Protein AF-A0A067FC55-F1 (afdb_monomer)

Radius of gyration: 31.9 Å; Cα contacts (8 Å, |Δi|>4): 37; chains: 1; bounding box: 63×43×84 Å

Solvent-accessible surface area (backbone atoms only — not comparable to full-atom values): 10740 Å² total; per-residue (Å²): 109,72,72,59,52,54,53,52,52,57,50,50,31,67,73,67,74,48,53,70,70,58,52,56,50,50,55,61,52,58,73,65,65,85,76,76,90,84,81,86,80,90,81,80,90,82,86,84,78,86,82,85,83,84,69,84,82,66,55,59,62,54,52,53,49,48,51,52,43,42,53,74,74,60,51,77,82,50,96,66,79,53,67,68,60,52,50,51,49,53,54,45,48,55,52,55,52,66,77,45,81,86,59,94,47,63,69,59,46,43,57,48,48,47,52,54,55,53,57,62,68,66,55,60,78,60,56,61,54,53,53,52,50,53,54,51,59,65,44,50,63,56,54,52,55,50,51,53,54,49,50,56,51,48,53,56,47,52,52,53,51,51,50,49,53,51,51,54,52,52,61,62,71,74,111

Structure (mmCIF, N/CA/C/O backbone):
data_AF-A0A067FC55-F1
#
_entry.id   AF-A0A067FC55-F1
#
loop_
_atom_site.group_PDB
_atom_site.id
_atom_site.type_symbol
_atom_site.label_atom_id
_atom_site.label_alt_id
_atom_site.label_comp_id
_atom_site.label_asym_id
_atom_site.label_entity_id
_atom_site.label_seq_id
_atom_site.pdbx_PDB_ins_code
_atom_site.Cartn_x
_atom_site.Cartn_y
_atom_site.Cartn_z
_atom_site.occupancy
_atom_site.B_iso_or_equiv
_atom_site.auth_seq_id
_atom_site.auth_comp_id
_atom_site.auth_asym_id
_atom_site.auth_atom_id
_atom_site.pdbx_PDB_model_num
ATOM 1 N N . ALA A 1 1 ? 15.146 -0.093 -42.890 1.00 56.09 1 ALA A N 1
ATOM 2 C CA . ALA A 1 1 ? 15.666 0.263 -41.556 1.00 56.09 1 ALA A CA 1
ATOM 3 C C . ALA A 1 1 ? 14.784 1.281 -40.807 1.00 56.09 1 ALA A C 1
ATOM 5 O O . ALA A 1 1 ? 14.112 0.895 -39.859 1.00 56.09 1 ALA A O 1
ATOM 6 N N . LYS A 1 2 ? 14.660 2.540 -41.260 1.00 53.84 2 LYS A N 1
ATOM 7 C CA . LYS A 1 2 ? 13.959 3.640 -40.543 1.00 53.84 2 LYS A CA 1
ATOM 8 C C . LYS A 1 2 ? 12.524 3.349 -40.059 1.00 53.84 2 LYS A C 1
ATOM 10 O O . LYS A 1 2 ? 12.164 3.671 -38.932 1.00 53.84 2 LYS A O 1
ATOM 15 N N . LYS A 1 3 ? 11.701 2.680 -40.878 1.00 67.12 3 LYS A N 1
ATOM 16 C CA . LYS A 1 3 ? 10.322 2.301 -40.496 1.00 67.12 3 LYS A CA 1
ATOM 17 C C . LYS A 1 3 ? 10.264 1.260 -39.368 1.00 67.12 3 LYS A C 1
ATOM 19 O O . LYS A 1 3 ? 9.339 1.292 -38.566 1.00 67.12 3 LYS A O 1
ATOM 24 N N . GLN A 1 4 ? 11.243 0.357 -39.297 1.00 66.81 4 GLN A N 1
ATOM 25 C CA . GLN A 1 4 ? 11.330 -0.637 -38.222 1.00 66.81 4 GLN A CA 1
ATOM 26 C C . GLN A 1 4 ? 11.809 0.000 -36.915 1.00 66.81 4 GLN A C 1
ATOM 28 O O . GLN A 1 4 ? 11.275 -0.336 -35.863 1.00 66.81 4 GLN A O 1
ATOM 33 N N . LEU A 1 5 ? 12.733 0.964 -36.979 1.00 66.50 5 LEU A N 1
ATOM 34 C CA . LEU A 1 5 ? 13.170 1.728 -35.806 1.00 66.50 5 LEU A CA 1
ATOM 35 C C . LEU A 1 5 ? 12.017 2.541 -35.199 1.00 66.50 5 LEU A C 1
ATOM 37 O O . LEU A 1 5 ? 11.773 2.454 -34.001 1.00 66.50 5 LEU A O 1
ATOM 41 N N . LEU A 1 6 ? 11.226 3.229 -36.031 1.00 71.88 6 LEU A N 1
ATOM 42 C CA . LEU A 1 6 ? 10.020 3.943 -35.584 1.00 71.88 6 LEU A CA 1
ATOM 43 C C . LEU A 1 6 ? 8.994 3.017 -34.920 1.00 71.88 6 LEU A C 1
ATOM 45 O O . LEU A 1 6 ? 8.357 3.389 -33.937 1.00 71.88 6 LEU A O 1
ATOM 49 N N . HIS A 1 7 ? 8.838 1.799 -35.437 1.00 78.25 7 HIS A N 1
ATOM 50 C CA . HIS A 1 7 ? 7.958 0.807 -34.829 1.00 78.25 7 HIS A CA 1
ATOM 51 C C . HIS A 1 7 ? 8.483 0.323 -33.465 1.00 78.25 7 HIS A C 1
ATOM 53 O O . HIS A 1 7 ? 7.693 0.098 -32.551 1.00 78.25 7 HIS A O 1
ATOM 59 N N . LYS A 1 8 ? 9.805 0.170 -33.308 1.00 73.19 8 LYS A N 1
ATOM 60 C CA . LYS A 1 8 ? 10.429 -0.199 -32.027 1.00 73.19 8 LYS A CA 1
ATOM 61 C C . LYS A 1 8 ? 10.332 0.930 -30.994 1.00 73.19 8 LYS A C 1
ATOM 63 O O . LYS A 1 8 ? 9.939 0.652 -29.866 1.00 73.19 8 LYS A O 1
ATOM 68 N N . LEU A 1 9 ? 10.565 2.183 -31.392 1.00 72.31 9 LEU A N 1
ATOM 69 C CA . LEU A 1 9 ? 10.418 3.361 -30.526 1.00 72.31 9 LEU A CA 1
ATOM 70 C C . LEU A 1 9 ? 8.983 3.516 -30.008 1.00 72.31 9 LEU A C 1
ATOM 72 O O . LEU A 1 9 ? 8.779 3.590 -28.803 1.00 72.31 9 LEU A O 1
ATOM 76 N N . ARG A 1 10 ? 7.978 3.412 -30.887 1.00 73.44 10 ARG A N 1
ATOM 77 C CA . ARG A 1 10 ? 6.558 3.443 -30.478 1.00 73.44 10 ARG A CA 1
ATOM 78 C C . ARG A 1 10 ? 6.155 2.298 -29.551 1.00 73.44 10 ARG A C 1
ATOM 80 O O . ARG A 1 10 ? 5.192 2.401 -28.797 1.00 73.44 10 ARG A O 1
ATOM 87 N N . ARG A 1 11 ? 6.834 1.155 -29.652 1.00 79.62 11 ARG A N 1
ATOM 88 C CA . ARG A 1 11 ? 6.593 0.013 -28.766 1.00 79.62 11 ARG A CA 1
ATOM 89 C C . ARG A 1 11 ? 7.237 0.236 -27.397 1.00 79.62 11 ARG A C 1
ATOM 91 O O . ARG A 1 11 ? 6.620 -0.131 -26.407 1.00 79.62 11 ARG A O 1
ATOM 98 N N . PHE A 1 12 ? 8.422 0.842 -27.347 1.00 76.12 12 PHE A N 1
ATOM 99 C CA . PHE A 1 12 ? 9.088 1.245 -26.106 1.00 76.12 12 PHE A CA 1
ATOM 100 C C . PHE A 1 12 ? 8.273 2.306 -25.353 1.00 76.12 12 PHE A C 1
ATOM 102 O O . PHE A 1 12 ? 7.985 2.137 -24.177 1.00 76.12 12 PHE A O 1
ATOM 109 N N . GLU A 1 13 ? 7.792 3.318 -26.069 1.00 65.19 13 GLU A N 1
ATOM 110 C CA . GLU A 1 13 ? 6.889 4.374 -25.592 1.00 65.19 13 GLU A CA 1
ATOM 111 C C . GLU A 1 13 ? 5.638 3.810 -24.892 1.00 65.19 13 GLU A C 1
ATOM 113 O O . GLU A 1 13 ? 5.363 4.116 -23.735 1.00 65.19 13 GLU A O 1
ATOM 118 N N . LYS A 1 14 ? 4.939 2.871 -25.547 1.00 73.19 14 LYS A N 1
ATOM 119 C CA . LYS A 1 14 ? 3.777 2.179 -24.964 1.00 73.19 14 LYS A CA 1
ATOM 120 C C . LYS A 1 14 ? 4.105 1.323 -23.742 1.00 73.19 14 LYS A C 1
ATOM 122 O O . LYS A 1 14 ? 3.224 1.108 -22.921 1.00 73.19 14 LYS A O 1
ATOM 127 N N . LEU A 1 15 ? 5.316 0.770 -23.662 1.00 66.38 15 LEU A N 1
ATOM 128 C CA . LEU A 1 15 ? 5.750 -0.068 -22.538 1.00 66.38 15 LEU A CA 1
ATOM 129 C C . LEU A 1 15 ? 6.235 0.761 -21.345 1.00 66.38 15 LEU A C 1
ATOM 131 O O . LEU A 1 15 ? 6.197 0.267 -20.223 1.00 66.38 15 LEU A O 1
ATOM 135 N N . ALA A 1 16 ? 6.691 1.987 -21.594 1.00 68.75 16 ALA A N 1
ATOM 136 C CA . ALA A 1 16 ? 7.128 2.928 -20.573 1.00 68.75 16 ALA A CA 1
ATOM 137 C C . ALA A 1 16 ? 6.001 3.859 -20.087 1.00 68.75 16 ALA A C 1
ATOM 139 O O . ALA A 1 16 ? 6.229 4.613 -19.150 1.00 68.75 16 ALA A O 1
ATOM 140 N N . GLU A 1 17 ? 4.815 3.818 -20.713 1.00 68.62 17 GLU A N 1
ATOM 141 C CA . GLU A 1 17 ? 3.684 4.736 -20.465 1.00 68.62 17 GLU A CA 1
ATOM 142 C C . GLU A 1 17 ? 4.050 6.226 -20.625 1.00 68.62 17 GLU A C 1
ATOM 144 O O . GLU A 1 17 ? 3.410 7.103 -20.053 1.00 68.62 17 GLU A O 1
ATOM 149 N N . LEU A 1 18 ? 5.082 6.529 -21.416 1.00 59.62 18 LEU A N 1
ATOM 150 C CA . LEU A 1 18 ? 5.562 7.893 -21.638 1.00 59.62 18 LEU A CA 1
ATOM 151 C C . LEU A 1 18 ? 5.072 8.398 -22.996 1.00 59.62 18 LEU A C 1
ATOM 153 O O . LEU A 1 18 ? 5.402 7.796 -24.013 1.00 59.62 18 LEU A O 1
ATOM 157 N N . ASP A 1 19 ? 4.327 9.505 -23.024 1.00 71.38 19 ASP A N 1
ATOM 158 C CA . ASP A 1 19 ? 4.006 10.222 -24.264 1.00 71.38 19 ASP A CA 1
ATOM 159 C C . ASP A 1 19 ? 5.253 11.018 -24.728 1.00 71.38 19 ASP A C 1
ATOM 161 O O . ASP A 1 19 ? 5.819 11.775 -23.933 1.00 71.38 19 ASP A O 1
ATOM 165 N N . PRO A 1 20 ? 5.717 10.884 -25.986 1.00 58.66 20 PRO A N 1
ATOM 166 C CA . PRO A 1 20 ? 6.863 11.609 -26.531 1.00 58.66 20 PRO A CA 1
ATOM 167 C C . PRO A 1 20 ? 6.726 13.124 -26.397 1.00 58.66 20 PRO A C 1
ATOM 169 O O . PRO A 1 20 ? 7.726 13.809 -26.198 1.00 58.66 20 PRO A O 1
ATOM 172 N N . ILE A 1 21 ? 5.493 13.635 -26.471 1.00 68.25 21 ILE A N 1
ATOM 173 C CA . ILE A 1 21 ? 5.185 15.060 -26.328 1.00 68.25 21 ILE A CA 1
ATOM 174 C C . ILE A 1 21 ? 5.338 15.492 -24.864 1.00 68.25 21 ILE A C 1
ATOM 176 O O . ILE A 1 21 ? 5.844 16.578 -24.582 1.00 68.25 21 ILE A O 1
ATOM 180 N N . GLU A 1 22 ? 4.954 14.639 -23.911 1.00 73.12 22 GLU A N 1
ATOM 181 C CA . GLU A 1 22 ? 5.165 14.912 -22.486 1.00 73.12 22 GLU A CA 1
ATOM 182 C C . GLU A 1 22 ? 6.639 14.823 -22.083 1.00 73.12 22 GLU A C 1
ATOM 184 O O . GLU A 1 22 ? 7.083 15.584 -21.222 1.00 73.12 22 GLU A O 1
ATOM 189 N N . LEU A 1 23 ? 7.405 13.919 -22.699 1.00 64.12 23 LEU A N 1
ATOM 190 C CA . LEU A 1 23 ? 8.840 13.788 -22.455 1.00 64.12 23 LEU A CA 1
ATOM 191 C C . LEU A 1 23 ? 9.610 15.022 -22.947 1.00 64.12 23 LEU A C 1
ATOM 193 O O . LEU A 1 23 ? 10.433 15.555 -22.207 1.00 64.12 23 LEU A O 1
ATOM 197 N N . GLU A 1 24 ? 9.312 15.500 -24.160 1.00 70.19 24 GLU A N 1
ATOM 198 C CA . GLU A 1 24 ? 9.894 16.734 -24.710 1.00 70.19 24 GLU A CA 1
ATOM 199 C C . GLU A 1 24 ? 9.578 17.943 -23.814 1.00 70.19 24 GLU A C 1
ATOM 201 O O . GLU A 1 24 ? 10.465 18.733 -23.494 1.00 70.19 24 GLU A O 1
ATOM 206 N N . LYS A 1 25 ? 8.337 18.033 -23.319 1.00 75.06 25 LYS A N 1
ATOM 207 C CA . LYS A 1 25 ? 7.908 19.076 -22.380 1.00 75.06 25 LYS A CA 1
ATOM 208 C C . LYS A 1 25 ? 8.673 19.024 -21.050 1.00 75.06 25 LYS A C 1
ATOM 210 O O . LYS A 1 25 ? 9.174 20.054 -20.610 1.00 75.06 25 LYS A O 1
ATOM 215 N N . ARG A 1 26 ? 8.824 17.843 -20.438 1.00 67.44 26 ARG A N 1
ATOM 216 C CA . ARG A 1 26 ? 9.541 17.680 -19.157 1.00 67.44 26 ARG A CA 1
ATOM 217 C C . ARG A 1 26 ? 11.023 18.046 -19.240 1.00 67.44 26 ARG A C 1
ATOM 219 O O . ARG A 1 26 ? 11.554 18.615 -18.293 1.00 67.44 26 ARG A O 1
ATOM 226 N N . ILE A 1 27 ? 11.686 17.722 -20.352 1.00 66.69 27 ILE A N 1
ATOM 227 C CA . ILE A 1 27 ? 13.100 18.071 -20.564 1.00 66.69 27 ILE A CA 1
ATOM 228 C C . ILE A 1 27 ? 13.259 19.597 -20.656 1.00 66.69 27 ILE A C 1
ATOM 230 O O . ILE A 1 27 ? 14.135 20.161 -20.006 1.00 66.69 27 ILE A O 1
ATOM 234 N N . LEU A 1 28 ? 12.361 20.271 -21.382 1.00 70.12 28 LEU A N 1
ATOM 235 C CA . LEU A 1 28 ? 12.353 21.735 -21.498 1.00 70.12 28 LEU A CA 1
ATOM 236 C C . LEU A 1 28 ? 12.001 22.453 -20.185 1.00 70.12 28 LEU A C 1
ATOM 238 O O . LEU A 1 28 ? 12.463 23.572 -19.963 1.00 70.12 28 LEU A O 1
ATOM 242 N N . GLU A 1 29 ? 11.179 21.836 -19.334 1.00 72.19 29 GLU A N 1
ATOM 243 C CA . GLU A 1 29 ? 10.840 22.342 -17.998 1.00 72.19 29 GLU A CA 1
ATOM 244 C C . GLU A 1 29 ? 12.019 22.180 -17.020 1.00 72.19 29 GLU A C 1
ATOM 246 O O . GLU A 1 29 ? 12.369 23.128 -16.323 1.00 72.19 29 GLU A O 1
ATOM 251 N N . GLN A 1 30 ? 12.711 21.033 -17.024 1.00 56.19 30 GLN A N 1
ATOM 252 C CA . GLN A 1 30 ? 13.886 20.805 -16.168 1.00 56.19 30 GLN A CA 1
ATOM 253 C C . GLN A 1 30 ? 15.092 21.682 -16.519 1.00 56.19 30 GLN A C 1
ATOM 255 O O . GLN A 1 30 ? 15.864 22.030 -15.630 1.00 56.19 30 GLN A O 1
ATOM 260 N N . GLU A 1 31 ? 15.275 22.062 -17.785 1.00 52.69 31 GLU A N 1
ATOM 261 C CA . GLU A 1 31 ? 16.347 22.986 -18.180 1.00 52.69 31 GLU A CA 1
ATOM 262 C C . GLU A 1 31 ? 16.117 24.431 -17.687 1.00 52.69 31 GLU A C 1
ATOM 264 O O . GLU A 1 31 ? 17.063 25.219 -17.671 1.00 52.69 31 GLU A O 1
ATOM 269 N N . GLN A 1 32 ? 14.901 24.779 -17.239 1.00 51.34 32 GLN A N 1
ATOM 270 C CA . GLN A 1 32 ? 14.555 26.118 -16.739 1.00 51.34 32 GLN A CA 1
ATOM 271 C C . GLN A 1 32 ? 14.655 26.266 -15.208 1.00 51.34 32 GLN A C 1
ATOM 273 O O . GLN A 1 32 ? 14.812 27.390 -14.737 1.00 51.34 32 GLN A O 1
ATOM 278 N N . ASP A 1 33 ? 14.649 25.170 -14.440 1.00 50.53 33 ASP A N 1
ATOM 279 C CA . ASP A 1 33 ? 14.557 25.191 -12.963 1.00 50.53 33 ASP A CA 1
ATOM 280 C C . ASP A 1 33 ? 15.906 25.183 -12.211 1.00 50.53 33 ASP A C 1
ATOM 2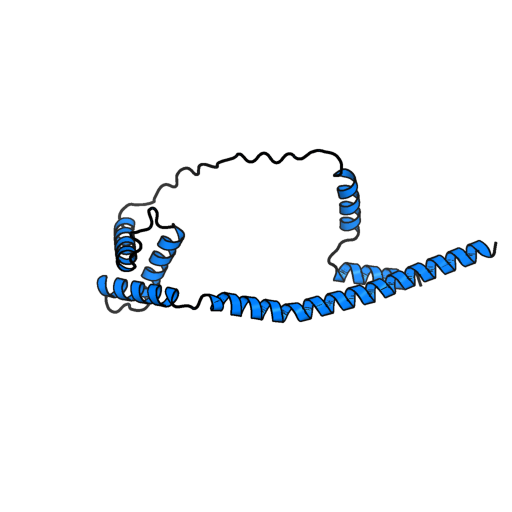82 O O . ASP A 1 33 ? 15.946 25.248 -10.983 1.00 50.53 33 ASP A O 1
ATOM 286 N N . TYR A 1 34 ? 17.053 25.160 -12.899 1.00 48.72 34 TYR A N 1
ATOM 287 C CA . TYR A 1 34 ? 18.372 25.199 -12.237 1.00 48.72 34 TYR A CA 1
ATOM 288 C C . TYR A 1 34 ? 18.818 26.603 -11.792 1.00 48.72 34 TYR A C 1
ATOM 290 O O . TYR A 1 34 ? 20.021 26.856 -11.672 1.00 48.72 34 TYR A O 1
ATOM 298 N N . ASN A 1 35 ? 17.892 27.540 -11.567 1.00 51.19 35 ASN A N 1
ATOM 299 C CA . ASN A 1 35 ? 18.260 28.897 -11.178 1.00 51.19 35 ASN A CA 1
ATOM 300 C C . ASN A 1 35 ? 17.163 29.651 -10.405 1.00 51.19 35 ASN A C 1
ATOM 302 O O . ASN A 1 35 ? 16.643 30.625 -10.927 1.00 51.19 35 ASN A O 1
ATOM 306 N N . GLU A 1 36 ? 16.836 29.241 -9.173 1.00 43.16 36 GLU A N 1
ATOM 307 C CA . GLU A 1 36 ? 16.615 30.156 -8.030 1.00 43.16 36 GLU A CA 1
ATOM 308 C C . GLU A 1 36 ? 16.249 29.392 -6.740 1.00 43.16 36 GLU A C 1
ATOM 310 O O . GLU A 1 36 ? 15.172 28.840 -6.594 1.00 43.16 36 GLU A O 1
ATOM 315 N N . ASN A 1 37 ? 17.202 29.371 -5.803 1.00 50.53 37 ASN A N 1
ATOM 316 C CA . ASN A 1 37 ? 17.031 29.554 -4.357 1.00 50.53 37 ASN A CA 1
ATOM 317 C C . ASN A 1 37 ? 15.676 29.183 -3.704 1.00 50.53 37 ASN A C 1
ATOM 319 O O . ASN A 1 37 ? 14.839 30.063 -3.528 1.00 50.53 37 ASN A O 1
ATOM 323 N N . ASP A 1 38 ? 15.568 27.973 -3.142 1.00 35.00 38 ASP A N 1
ATOM 324 C CA . ASP A 1 38 ? 14.534 27.652 -2.147 1.00 35.00 38 ASP A CA 1
ATOM 325 C C . ASP A 1 38 ? 15.142 27.365 -0.767 1.00 35.00 38 ASP A C 1
ATOM 327 O O . ASP A 1 38 ? 15.690 26.304 -0.465 1.00 35.00 38 ASP A O 1
ATOM 331 N N . THR A 1 39 ? 15.044 28.393 0.077 1.00 41.69 39 THR A N 1
ATOM 332 C CA . THR A 1 39 ? 15.162 28.330 1.534 1.00 41.69 39 THR A CA 1
ATOM 333 C C . THR A 1 39 ? 13.823 27.837 2.072 1.00 41.69 39 THR A C 1
ATOM 335 O O . THR A 1 39 ? 12.835 28.560 1.995 1.00 41.69 39 THR A O 1
ATOM 338 N N . TYR A 1 40 ? 13.770 26.619 2.605 1.00 38.53 40 TYR A N 1
ATOM 339 C CA . TYR A 1 40 ? 12.556 26.084 3.228 1.00 38.53 40 TYR A CA 1
ATOM 340 C C . TYR A 1 40 ? 12.373 26.714 4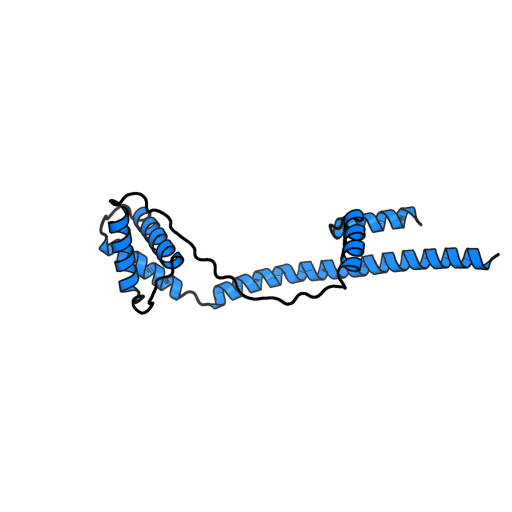.616 1.00 38.53 40 TYR A C 1
ATOM 342 O O . TYR A 1 40 ? 13.066 26.359 5.571 1.00 38.53 40 TYR A O 1
ATOM 350 N N . ASP A 1 41 ? 11.457 27.674 4.688 1.00 34.25 41 ASP A N 1
ATOM 351 C CA . ASP A 1 41 ? 10.902 28.247 5.910 1.00 34.25 41 ASP A CA 1
ATOM 352 C C . ASP A 1 41 ? 9.868 27.265 6.494 1.00 34.25 41 ASP A C 1
ATOM 354 O O . ASP A 1 41 ? 8.920 26.866 5.816 1.00 34.25 41 ASP A O 1
ATOM 358 N N . LEU A 1 42 ? 10.097 26.802 7.725 1.00 39.31 42 LEU A N 1
ATOM 359 C CA . LEU A 1 42 ? 9.266 25.823 8.434 1.00 39.31 42 LEU A CA 1
ATOM 360 C C . LEU A 1 42 ? 8.470 26.526 9.535 1.00 39.31 42 LEU A C 1
ATOM 362 O O . LEU A 1 42 ? 8.727 26.309 10.715 1.00 39.31 42 LEU A O 1
ATOM 366 N N . GLU A 1 43 ? 7.478 27.329 9.162 1.00 42.03 43 GLU A N 1
ATOM 367 C CA . GLU A 1 43 ? 6.442 27.791 10.089 1.00 42.03 43 GLU A CA 1
ATOM 368 C C . GLU A 1 43 ? 5.090 27.857 9.370 1.00 42.03 43 GLU A C 1
ATOM 370 O O . GLU A 1 43 ? 4.854 28.731 8.541 1.00 42.03 43 GLU A O 1
ATOM 375 N N . GLN A 1 44 ? 4.188 26.923 9.690 1.00 36.38 44 GLN A N 1
ATOM 376 C CA . GLN A 1 44 ? 2.759 27.224 9.810 1.00 36.38 44 GLN A CA 1
ATOM 377 C C . GLN A 1 44 ? 2.042 26.114 10.587 1.00 36.38 44 GLN A C 1
ATOM 379 O O . GLN A 1 44 ? 1.842 24.995 10.115 1.00 36.38 44 GLN A O 1
ATOM 384 N N . GLU A 1 45 ? 1.706 26.460 11.828 1.00 40.47 45 GLU A N 1
ATOM 385 C CA . GLU A 1 45 ? 0.638 25.864 12.621 1.00 40.47 45 GLU A CA 1
ATOM 386 C C . GLU A 1 45 ? -0.698 26.075 11.890 1.00 40.47 45 GLU A C 1
ATOM 388 O O . GLU A 1 45 ? -1.009 27.205 11.519 1.00 40.47 45 GLU A O 1
ATOM 393 N N . GLU A 1 46 ? -1.515 25.029 11.729 1.00 39.31 46 GLU A N 1
ATOM 394 C CA . GLU A 1 46 ? -2.947 25.209 11.468 1.00 39.31 46 GLU A CA 1
ATOM 395 C C . GLU A 1 46 ? -3.778 24.705 12.654 1.00 39.31 46 GLU A C 1
ATOM 397 O O . GLU A 1 46 ? -3.852 23.520 12.985 1.00 39.31 46 GLU A O 1
ATOM 402 N N . GLU A 1 47 ? -4.377 25.695 13.304 1.00 43.78 47 GLU A N 1
ATOM 403 C CA . GLU A 1 47 ? -5.459 25.669 14.272 1.00 43.78 47 GLU A CA 1
ATOM 404 C C . GLU A 1 47 ? -6.741 25.144 13.596 1.00 43.78 47 GLU A C 1
ATOM 406 O O . GLU A 1 47 ? -7.251 25.768 12.670 1.00 43.78 47 GLU A O 1
ATOM 411 N N . PHE A 1 48 ? -7.279 23.995 14.027 1.00 36.16 48 PHE A N 1
ATOM 412 C CA . PHE A 1 48 ? -8.557 23.495 13.500 1.00 36.16 48 PHE A CA 1
ATOM 413 C C . PHE A 1 48 ? -9.707 23.822 14.461 1.00 36.16 48 PHE A C 1
ATOM 415 O O . PHE A 1 48 ? -9.877 23.180 15.503 1.00 36.16 48 PHE A O 1
ATOM 422 N N . GLU A 1 49 ? -10.481 24.849 14.104 1.00 42.16 49 GLU A N 1
ATOM 423 C CA . GLU A 1 49 ? -11.712 25.264 14.776 1.00 42.16 49 GLU A CA 1
ATOM 424 C C . GLU A 1 49 ? -12.885 24.289 14.543 1.00 42.16 49 GLU A C 1
ATOM 426 O O . GLU A 1 49 ? -13.112 23.790 13.445 1.00 42.16 49 GLU A O 1
ATOM 431 N N . ASN A 1 50 ? -13.661 24.099 15.618 1.00 37.59 50 ASN A N 1
ATOM 432 C CA . ASN A 1 50 ? -15.101 23.817 15.700 1.00 37.59 50 ASN A CA 1
ATOM 433 C C . ASN A 1 50 ? -15.764 22.878 14.670 1.00 37.59 50 ASN A C 1
ATOM 435 O O . ASN A 1 50 ? -16.120 23.281 13.566 1.00 37.59 50 ASN A O 1
ATOM 439 N N . TYR A 1 51 ? -16.170 21.697 15.152 1.00 45.47 51 TYR A N 1
ATOM 440 C CA . TYR A 1 51 ? -17.369 21.016 14.657 1.00 45.47 51 TYR A CA 1
ATOM 441 C C . TYR A 1 51 ? -18.409 20.905 15.781 1.00 45.47 51 TYR A C 1
ATOM 443 O O . TYR A 1 51 ? -18.129 20.413 16.873 1.00 45.47 51 TYR A O 1
ATOM 451 N N . GLU A 1 52 ? -19.601 21.423 15.498 1.00 39.22 52 GLU A N 1
ATOM 452 C CA . GLU A 1 52 ? -20.797 21.446 16.343 1.00 39.22 52 GLU A CA 1
ATOM 453 C C . GLU A 1 52 ? -21.345 20.013 16.538 1.00 39.22 52 GLU A C 1
ATOM 455 O O . GLU A 1 52 ? -21.640 19.351 15.539 1.00 39.22 52 GLU A O 1
ATOM 460 N N . PRO A 1 53 ? -21.487 19.489 17.775 1.00 43.84 53 PRO A N 1
ATOM 461 C CA . PRO A 1 53 ? -22.020 18.148 17.981 1.00 43.84 53 PRO A CA 1
ATOM 462 C C . PRO A 1 53 ? -23.551 18.162 17.915 1.00 43.84 53 PRO A C 1
ATOM 464 O O . PRO A 1 53 ? -24.237 18.940 18.588 1.00 43.84 53 PRO A O 1
ATOM 467 N N . ALA A 1 54 ? -24.088 17.283 17.074 1.00 43.47 54 ALA A N 1
ATOM 468 C CA . ALA A 1 54 ? -25.507 17.135 16.823 1.00 43.47 54 ALA A CA 1
ATOM 469 C C . ALA A 1 54 ? -26.184 16.236 17.878 1.00 43.47 54 ALA A C 1
ATOM 471 O O . ALA A 1 54 ? -26.100 15.018 17.835 1.00 43.47 54 ALA A O 1
ATOM 472 N N . SER A 1 55 ? -27.011 16.867 18.715 1.00 42.88 55 SER A N 1
ATOM 473 C CA . SER A 1 55 ? -28.053 16.302 19.597 1.00 42.88 55 SER A CA 1
ATOM 474 C C . SER A 1 55 ? -27.609 15.478 20.835 1.00 42.88 55 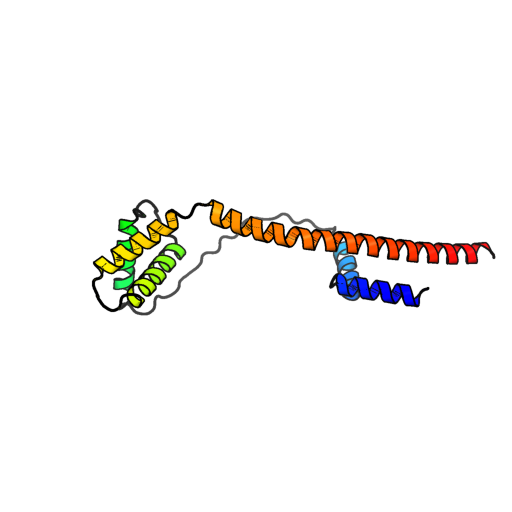SER A C 1
ATOM 476 O O . SER A 1 55 ? -26.841 14.531 20.725 1.00 42.88 55 SER A O 1
ATOM 478 N N . PRO A 1 56 ? -28.131 15.764 22.051 1.00 45.38 56 PRO A N 1
ATOM 479 C CA . PRO A 1 56 ? -27.449 15.424 23.306 1.00 45.38 56 PRO A CA 1
ATOM 480 C C . PRO A 1 56 ? -27.932 14.131 23.989 1.00 45.38 56 PRO A C 1
ATOM 482 O O . PRO A 1 56 ? -27.556 13.894 25.141 1.00 45.38 56 PRO A O 1
ATOM 485 N N . ASP A 1 57 ? -28.801 13.343 23.348 1.00 42.34 57 ASP A N 1
ATOM 486 C CA . ASP A 1 57 ? -29.559 12.281 24.036 1.00 42.34 57 ASP A CA 1
ATOM 487 C C . ASP A 1 57 ? -28.997 10.863 23.808 1.00 42.34 57 ASP A C 1
ATOM 489 O O . ASP A 1 57 ? -29.141 10.012 24.675 1.00 42.34 57 ASP A O 1
ATOM 493 N N . GLY A 1 58 ? -28.280 10.619 22.700 1.00 48.22 58 GLY A N 1
ATOM 494 C CA . GLY A 1 58 ? -27.630 9.324 22.414 1.00 48.22 58 GLY A CA 1
ATOM 495 C C . GLY A 1 58 ? -26.115 9.287 22.667 1.00 48.22 58 GLY A C 1
ATOM 496 O O . GLY A 1 58 ? -25.551 8.228 22.923 1.00 48.22 58 GLY A O 1
ATOM 497 N N . GLU A 1 59 ? -25.440 10.441 22.640 1.00 52.41 59 GLU A N 1
ATOM 498 C CA . GLU A 1 59 ? -23.970 10.515 22.703 1.00 52.41 59 GLU A CA 1
ATOM 499 C C . GLU A 1 59 ? -23.406 10.238 24.106 1.00 52.41 59 GLU A C 1
ATOM 501 O O . GLU A 1 59 ? -22.294 9.732 24.247 1.00 52.41 59 GLU A O 1
ATOM 506 N N . LYS A 1 60 ? -24.176 10.530 25.162 1.00 57.12 60 LYS A N 1
ATOM 507 C CA . LYS A 1 60 ? -23.714 10.382 26.553 1.00 57.12 60 LYS A CA 1
ATOM 508 C C . LYS A 1 60 ? -23.565 8.926 26.977 1.00 57.12 60 LYS A C 1
ATOM 510 O O . LYS A 1 60 ? -22.655 8.607 27.733 1.00 57.12 60 LYS A O 1
ATOM 515 N N . GLU A 1 61 ? -24.456 8.063 26.496 1.00 60.44 61 GLU A N 1
ATOM 516 C CA . GLU A 1 61 ? -24.457 6.641 26.835 1.00 60.44 61 GLU A CA 1
ATOM 517 C C . GLU A 1 61 ? -23.286 5.916 26.163 1.00 60.44 61 GLU A C 1
ATOM 519 O O . GLU A 1 61 ? -22.572 5.160 26.817 1.00 60.44 61 GLU A O 1
ATOM 524 N N . VAL A 1 62 ? -23.032 6.217 24.884 1.00 64.38 62 VAL A N 1
ATOM 525 C CA . VAL A 1 62 ? -21.895 5.664 24.132 1.00 64.38 62 VAL A CA 1
ATOM 526 C C . VAL A 1 62 ? -20.566 6.167 24.704 1.00 64.38 62 VAL A C 1
ATOM 528 O O . VAL A 1 62 ? -19.643 5.376 24.884 1.00 64.38 62 VAL A O 1
ATOM 531 N N . ASP A 1 63 ? -20.466 7.451 25.065 1.00 75.06 63 ASP A N 1
ATOM 532 C CA . ASP A 1 63 ? -19.259 8.026 25.677 1.00 75.06 63 ASP A CA 1
ATOM 533 C C . ASP A 1 63 ? -18.953 7.427 27.065 1.00 75.06 63 ASP A C 1
ATOM 535 O O . ASP A 1 63 ? -17.796 7.142 27.381 1.00 75.06 63 ASP A O 1
ATOM 539 N N . GLU A 1 64 ? -19.974 7.166 27.888 1.00 77.88 64 GLU A N 1
ATOM 540 C CA . GLU A 1 64 ? -19.812 6.470 29.172 1.00 77.88 64 GLU A CA 1
ATOM 541 C C . GLU A 1 64 ? -19.339 5.022 28.973 1.00 77.88 64 GLU A C 1
ATOM 543 O O . GLU A 1 64 ? -18.445 4.546 29.678 1.00 77.88 64 GLU A O 1
ATOM 548 N N . PHE A 1 65 ? -19.866 4.349 27.951 1.00 78.88 65 PHE A N 1
ATOM 549 C CA . PHE A 1 65 ? -19.531 2.966 27.639 1.00 78.88 65 PHE A CA 1
ATOM 550 C C . PHE A 1 65 ? -18.111 2.805 27.080 1.00 78.88 65 PHE A C 1
ATOM 552 O O . PHE A 1 65 ? -17.354 1.932 27.511 1.00 78.88 65 PHE A O 1
ATOM 559 N N . VAL A 1 66 ? -17.694 3.713 26.195 1.00 83.00 66 VAL A N 1
ATOM 560 C CA . VAL A 1 66 ? -16.314 3.807 25.698 1.00 83.00 66 VAL A CA 1
ATOM 561 C C . VAL A 1 66 ? -15.349 4.075 26.856 1.00 83.00 66 VAL A C 1
ATOM 563 O O . VAL A 1 66 ? -14.315 3.413 26.962 1.00 83.00 66 VAL A O 1
ATOM 566 N N . LYS A 1 67 ? -15.692 4.989 27.775 1.00 82.50 67 LYS A N 1
ATOM 567 C CA . LYS A 1 67 ? -14.894 5.244 28.987 1.00 82.50 67 LYS A CA 1
ATOM 568 C C . LYS A 1 67 ? -14.765 3.996 29.860 1.00 82.50 67 LYS A C 1
ATOM 570 O O . LYS A 1 67 ? -13.672 3.729 30.363 1.00 82.50 67 LYS A O 1
ATOM 575 N N . GLU A 1 68 ? -15.829 3.208 30.009 1.00 84.19 68 GLU A N 1
ATOM 576 C CA . GLU A 1 68 ? -15.791 1.952 30.762 1.00 84.19 68 GLU A CA 1
ATOM 577 C C . GLU A 1 68 ? -14.887 0.903 30.092 1.00 84.19 68 GLU A C 1
ATOM 579 O O . GLU A 1 68 ? -14.057 0.287 30.762 1.00 84.19 68 GLU A O 1
ATOM 584 N N . VAL A 1 69 ? -14.962 0.719 28.774 1.00 84.75 69 VAL A N 1
ATOM 585 C CA . VAL A 1 69 ? -14.068 -0.208 28.055 1.00 84.75 69 VAL A CA 1
ATOM 586 C C . VAL A 1 69 ? -12.605 0.221 28.207 1.00 84.75 69 VAL A C 1
ATOM 588 O O . VAL A 1 69 ? -11.754 -0.581 28.604 1.00 84.75 69 VAL A O 1
ATOM 591 N N . LEU A 1 70 ? -12.315 1.503 27.960 1.00 83.94 70 LEU A N 1
ATOM 592 C CA . LEU A 1 70 ? -10.967 2.071 28.052 1.00 83.94 70 LEU A CA 1
ATOM 593 C C . LEU A 1 70 ? -10.401 2.002 29.476 1.00 83.94 70 LEU A C 1
ATOM 595 O O . LEU A 1 70 ? -9.193 1.818 29.662 1.00 83.94 70 LEU A O 1
ATOM 599 N N . SER A 1 71 ? -11.269 2.083 30.487 1.00 81.19 71 SER A N 1
ATOM 600 C CA . SER A 1 71 ? -10.869 1.898 31.877 1.00 81.19 71 SER A CA 1
ATOM 601 C C . SER A 1 71 ? -10.320 0.506 32.169 1.00 81.19 71 SER A C 1
ATOM 603 O O . SER A 1 71 ? -9.303 0.363 32.849 1.00 81.19 71 SER A O 1
ATOM 605 N N . LYS A 1 72 ? -10.980 -0.530 31.646 1.00 83.31 72 LYS A N 1
ATOM 606 C CA . LYS A 1 72 ? -10.665 -1.928 31.955 1.00 83.31 72 LYS A CA 1
ATOM 607 C C . LYS A 1 72 ? -9.389 -2.396 31.269 1.00 83.31 72 LYS A C 1
ATOM 609 O O . LYS A 1 72 ? -8.652 -3.186 31.847 1.00 83.31 72 LYS A O 1
ATOM 614 N N . ILE A 1 73 ? -9.076 -1.843 30.098 1.00 78.19 73 ILE A N 1
ATOM 615 C CA . ILE A 1 73 ? -7.823 -2.117 29.375 1.00 78.19 73 ILE A CA 1
ATOM 616 C C . ILE A 1 73 ? -6.638 -1.264 29.871 1.00 78.19 73 ILE A C 1
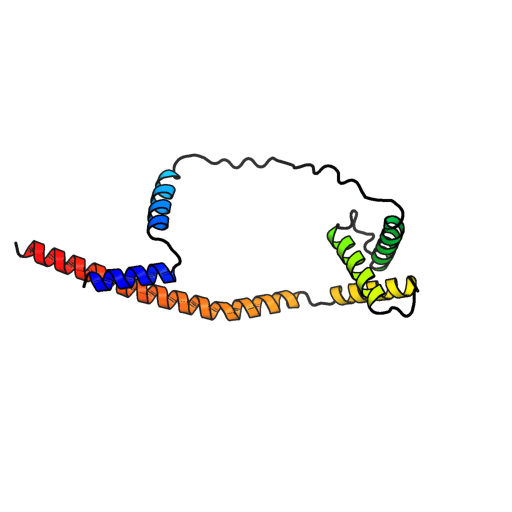ATOM 618 O O . ILE A 1 73 ? -5.576 -1.244 29.249 1.00 78.19 73 ILE A O 1
ATOM 622 N N . ASN A 1 74 ? -6.804 -0.565 31.001 1.00 70.25 74 ASN A N 1
ATOM 623 C CA . ASN A 1 74 ? -5.782 0.244 31.663 1.00 70.25 74 ASN A CA 1
ATOM 624 C C . ASN A 1 74 ? -5.253 1.421 30.813 1.00 70.25 74 ASN A C 1
ATOM 626 O O . ASN A 1 74 ? -4.104 1.846 30.955 1.00 70.25 74 ASN A O 1
ATOM 630 N N . PHE A 1 75 ? -6.105 1.993 29.952 1.00 68.19 75 PHE A N 1
ATOM 631 C CA . PHE A 1 75 ? -5.751 3.132 29.091 1.00 68.19 75 PHE A CA 1
ATOM 632 C C . PHE A 1 75 ? -5.667 4.478 29.839 1.00 68.19 75 PHE A C 1
ATOM 634 O O . PHE A 1 75 ? -5.352 5.509 29.248 1.00 68.19 75 PHE A O 1
ATOM 641 N N . TYR A 1 76 ? -5.889 4.474 31.156 1.00 57.88 76 TYR A N 1
ATOM 642 C CA . TYR A 1 76 ? -5.853 5.647 32.038 1.00 57.88 76 TYR A CA 1
ATOM 643 C C . TYR A 1 76 ? -4.526 6.410 32.058 1.00 57.88 76 TYR A C 1
ATOM 645 O O . TYR A 1 76 ? -4.481 7.564 32.481 1.00 57.88 76 TYR A O 1
ATOM 653 N N . HIS A 1 77 ? -3.432 5.779 31.632 1.00 56.28 77 HIS A N 1
ATOM 654 C CA . HIS A 1 77 ? -2.115 6.413 31.623 1.00 56.28 77 HIS A CA 1
ATOM 655 C C . HIS A 1 77 ? -1.899 7.354 30.428 1.00 56.28 77 HIS A C 1
ATOM 657 O O . HIS A 1 77 ? -0.914 8.093 30.405 1.00 56.28 77 HIS A O 1
ATOM 663 N N . VAL A 1 78 ? -2.817 7.378 29.456 1.00 58.91 78 VAL A N 1
ATOM 664 C CA . VAL A 1 78 ? -2.730 8.258 28.289 1.00 58.91 78 VAL A CA 1
ATOM 665 C C . VAL A 1 78 ? -3.489 9.556 28.577 1.00 58.91 78 VAL A C 1
ATOM 667 O O . VAL A 1 78 ? -4.708 9.558 28.713 1.00 58.91 78 VAL A O 1
ATOM 670 N N . ARG A 1 79 ? -2.770 10.689 28.653 1.00 59.88 79 ARG A N 1
ATOM 671 C CA . ARG A 1 79 ? -3.357 12.021 28.933 1.00 59.88 79 ARG A CA 1
ATOM 672 C C . ARG A 1 79 ? -4.457 12.435 27.945 1.00 59.88 79 ARG A C 1
ATOM 674 O O . ARG A 1 79 ? -5.290 13.265 28.293 1.00 59.88 79 ARG A O 1
ATOM 681 N N . ARG A 1 80 ? -4.443 11.890 26.726 1.00 69.44 80 ARG A N 1
ATOM 682 C CA . ARG A 1 80 ? -5.450 12.116 25.686 1.00 69.44 80 ARG A CA 1
ATOM 683 C C . ARG A 1 80 ? -5.617 10.838 24.871 1.00 69.44 80 ARG A C 1
ATOM 685 O O . ARG A 1 80 ? -4.681 10.418 24.200 1.00 69.44 80 ARG A O 1
ATOM 692 N N . ILE A 1 81 ? -6.792 10.221 24.949 1.00 71.12 81 ILE A N 1
ATOM 693 C CA . ILE A 1 81 ? -7.127 9.058 24.121 1.00 71.12 81 ILE A CA 1
ATOM 694 C C . ILE A 1 81 ? -7.145 9.519 22.651 1.00 71.12 81 ILE A C 1
ATOM 696 O O . ILE A 1 81 ? -7.839 10.500 22.363 1.00 71.12 81 ILE A O 1
ATOM 700 N N . PRO A 1 82 ? -6.398 8.864 21.741 1.00 81.00 82 PRO A N 1
ATOM 701 C CA . PRO A 1 82 ? -6.463 9.155 20.310 1.00 81.00 82 PRO A CA 1
ATOM 702 C C . PRO A 1 82 ? -7.887 8.976 19.773 1.00 81.00 82 PRO A C 1
ATOM 704 O O . PRO A 1 82 ? -8.570 8.029 20.162 1.00 81.00 82 PRO A O 1
ATOM 707 N N . GLU A 1 83 ? -8.333 9.851 18.871 1.00 81.62 83 GLU A N 1
ATOM 708 C CA . GLU A 1 83 ? -9.706 9.792 18.348 1.00 81.62 83 GLU A CA 1
ATOM 709 C C . GLU A 1 83 ? -9.973 8.484 17.593 1.00 81.62 83 GLU A C 1
ATOM 711 O O . GLU A 1 83 ? -11.020 7.866 17.770 1.00 81.62 83 GLU A O 1
ATOM 716 N N . ASP A 1 84 ? -8.969 7.986 16.870 1.00 81.69 84 ASP A N 1
ATOM 717 C CA . ASP A 1 84 ? -9.027 6.696 16.179 1.00 81.69 84 ASP A CA 1
ATOM 718 C C . ASP A 1 84 ? -9.263 5.528 17.143 1.00 81.69 84 ASP A C 1
ATOM 720 O O . ASP A 1 84 ? -9.997 4.595 16.829 1.00 81.69 84 ASP A O 1
ATOM 724 N N . MET A 1 85 ? -8.692 5.600 18.350 1.00 83.19 85 MET A N 1
ATOM 725 C CA . MET A 1 85 ? -8.890 4.580 19.379 1.00 83.19 85 MET A CA 1
ATOM 726 C C . MET A 1 85 ? -10.316 4.615 19.928 1.00 83.19 85 MET A C 1
ATOM 728 O O . MET A 1 85 ? -10.897 3.567 20.200 1.00 83.19 85 MET A O 1
ATOM 732 N N . LYS A 1 86 ? -10.913 5.805 20.066 1.00 84.44 86 LYS A N 1
ATOM 733 C CA . LYS A 1 86 ? -12.329 5.910 20.438 1.00 84.44 86 LYS A CA 1
ATOM 734 C C . LYS A 1 86 ? -13.222 5.352 19.339 1.00 84.44 86 LYS A C 1
ATOM 736 O O . LYS A 1 86 ? -14.117 4.575 19.652 1.00 84.44 86 LYS A O 1
ATOM 741 N N . ARG A 1 87 ? -12.953 5.702 18.074 1.00 89.25 87 ARG A N 1
ATOM 742 C CA . ARG A 1 87 ? -13.717 5.198 16.926 1.00 89.25 87 ARG A CA 1
ATOM 743 C C . ARG A 1 87 ? -13.683 3.676 16.874 1.00 89.25 87 ARG A C 1
ATOM 745 O O . ARG A 1 87 ? -14.729 3.055 16.790 1.00 89.25 87 ARG A O 1
ATOM 752 N N . LEU A 1 88 ? -12.499 3.090 17.051 1.00 89.75 88 LEU A N 1
ATOM 753 C CA . LEU A 1 88 ? -12.323 1.643 17.107 1.00 89.75 88 LEU A CA 1
ATOM 754 C C . LEU A 1 88 ? -13.170 0.990 18.204 1.00 89.75 88 LEU A C 1
ATOM 756 O O . LEU A 1 88 ? -13.801 -0.031 17.962 1.00 89.75 88 LEU A O 1
ATOM 760 N N . VAL A 1 89 ? -13.192 1.567 19.409 1.00 89.31 89 VAL A N 1
ATOM 761 C CA . VAL A 1 89 ? -14.000 1.038 20.517 1.00 89.31 89 VAL A CA 1
ATOM 762 C C . VAL A 1 89 ? -15.495 1.166 20.219 1.00 89.31 89 VAL A C 1
ATOM 764 O O . VAL A 1 89 ? -16.227 0.220 20.489 1.00 89.31 89 VAL A O 1
ATOM 767 N N . VAL A 1 90 ? -15.945 2.282 19.636 1.00 90.12 90 VAL A N 1
ATOM 768 C CA . VAL A 1 90 ? -17.347 2.481 19.222 1.00 90.12 90 VAL A CA 1
ATOM 769 C C . VAL A 1 90 ? -17.763 1.461 18.162 1.00 90.12 90 VAL A C 1
ATOM 771 O O . VAL A 1 90 ? -18.788 0.802 18.329 1.00 90.12 90 VAL A O 1
ATOM 774 N N . ASP A 1 91 ? -16.953 1.291 17.117 1.00 90.62 91 ASP A N 1
ATOM 775 C CA . ASP A 1 91 ? -17.203 0.325 16.044 1.00 90.62 91 ASP A CA 1
ATOM 776 C C . ASP A 1 91 ? -17.288 -1.100 16.622 1.00 90.62 91 ASP A C 1
ATOM 778 O O . ASP A 1 91 ? -18.224 -1.847 16.343 1.00 90.62 91 ASP A O 1
ATOM 782 N N . LEU A 1 92 ? -16.364 -1.448 17.523 1.00 90.50 92 LEU A N 1
ATOM 783 C CA . LEU A 1 92 ? -16.302 -2.761 18.162 1.00 90.50 92 LEU A CA 1
ATOM 784 C C . LEU A 1 92 ? -17.480 -3.033 19.110 1.00 90.50 92 LEU A C 1
ATOM 786 O O . LEU A 1 92 ? -17.948 -4.165 19.204 1.00 90.50 92 LEU A O 1
ATOM 790 N N . ILE A 1 93 ? -17.968 -2.008 19.813 1.00 89.19 93 ILE A N 1
ATOM 791 C CA . ILE A 1 93 ? -19.191 -2.096 20.621 1.00 89.19 93 ILE A CA 1
ATOM 792 C C . ILE A 1 93 ? -20.385 -2.413 19.717 1.00 89.19 93 ILE A C 1
ATOM 794 O O . ILE A 1 93 ? -21.130 -3.346 20.011 1.00 89.19 93 ILE A O 1
ATOM 798 N N . ALA A 1 94 ? -20.540 -1.679 18.612 1.00 88.62 94 ALA A N 1
ATOM 799 C CA . ALA A 1 94 ? -21.646 -1.882 17.682 1.00 88.62 94 ALA A CA 1
ATOM 800 C C . ALA A 1 94 ? -21.617 -3.289 17.051 1.00 88.62 94 ALA A C 1
ATOM 802 O O . ALA A 1 94 ? -22.660 -3.938 16.948 1.00 88.62 94 ALA A O 1
ATOM 803 N N . GLU A 1 95 ? -20.428 -3.792 16.695 1.00 88.25 95 GLU A N 1
ATOM 804 C CA . GLU A 1 95 ? -20.230 -5.172 16.225 1.00 88.25 95 GLU A CA 1
ATOM 805 C C . GLU A 1 95 ? -20.686 -6.207 17.273 1.00 88.25 95 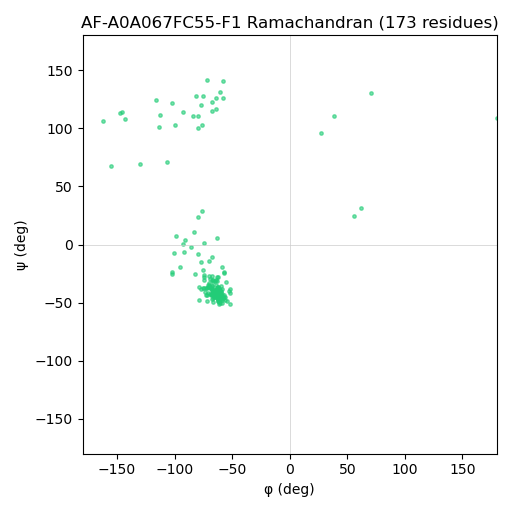GLU A C 1
ATOM 807 O O . GLU A 1 95 ? -21.480 -7.103 16.975 1.00 88.25 95 GLU A O 1
ATOM 812 N N . GLU A 1 96 ? -20.229 -6.073 18.521 1.00 87.00 96 GLU A N 1
ATOM 813 C CA . GLU A 1 96 ? -20.512 -7.027 19.605 1.00 87.00 96 GLU A CA 1
ATOM 814 C C . GLU A 1 96 ? -21.974 -7.003 20.085 1.00 87.00 96 GLU A C 1
ATOM 816 O O . GLU A 1 96 ? -22.483 -8.012 20.595 1.00 87.00 96 GLU A O 1
ATOM 821 N N . GLU A 1 97 ? -22.660 -5.868 19.945 1.00 84.38 97 GLU A N 1
ATOM 822 C CA . GLU A 1 97 ? -24.103 -5.749 20.177 1.00 84.38 97 GLU A CA 1
ATOM 823 C C . GLU A 1 97 ? -24.911 -6.436 19.068 1.00 84.38 97 GLU A C 1
ATOM 825 O O . GLU A 1 97 ? -25.923 -7.089 19.345 1.00 84.38 97 GLU A O 1
ATOM 830 N N . GLN A 1 98 ? -24.445 -6.349 17.819 1.00 80.25 98 GLN A N 1
ATOM 831 C CA . GLN A 1 98 ? -25.113 -6.949 16.667 1.00 80.25 98 GLN A CA 1
ATOM 832 C C . GLN A 1 98 ? -24.949 -8.479 16.614 1.00 80.25 98 GLN A C 1
ATOM 834 O O . GLN A 1 98 ? -25.894 -9.186 16.253 1.00 80.25 98 GLN A O 1
ATOM 839 N N . GLU A 1 99 ? -23.786 -9.014 16.998 1.00 71.44 99 GLU A N 1
ATOM 840 C CA . GLU A 1 99 ? -23.483 -10.454 16.922 1.00 71.44 99 GLU A CA 1
ATOM 841 C C . GLU A 1 99 ? -24.157 -11.311 18.013 1.00 71.44 99 GLU A C 1
ATOM 843 O O . GLU A 1 99 ? -24.345 -12.518 17.826 1.00 71.44 99 GLU A O 1
ATOM 848 N N . GLN A 1 100 ? -24.554 -10.730 19.152 1.00 61.75 100 GLN A N 1
ATOM 849 C CA . GLN A 1 100 ? -25.249 -11.443 20.235 1.00 61.75 100 GLN A CA 1
ATOM 850 C C . GLN A 1 100 ? -26.516 -10.711 20.701 1.00 61.75 100 GLN A C 1
ATOM 852 O O . GLN A 1 100 ? -26.638 -10.293 21.852 1.00 61.75 100 GLN A O 1
ATOM 857 N N . SER A 1 101 ? -27.534 -10.681 19.833 1.00 58.97 101 SER A N 1
ATOM 858 C CA . SER A 1 101 ? -28.843 -10.041 20.083 1.00 58.97 101 SER A CA 1
ATOM 859 C C . SER A 1 101 ? -29.687 -10.644 21.232 1.00 58.97 101 SER A C 1
ATOM 861 O O . SER A 1 101 ? -30.863 -10.307 21.378 1.00 58.97 101 SER A O 1
ATOM 863 N N . TRP A 1 102 ? -29.155 -11.600 21.997 1.00 55.62 102 TRP A N 1
ATOM 864 C CA . TRP A 1 102 ? -29.916 -12.415 22.956 1.00 55.62 102 TRP A CA 1
ATOM 865 C C . TRP A 1 102 ? -29.765 -11.939 24.405 1.00 55.62 102 TRP A C 1
ATOM 867 O O . TRP A 1 102 ? -3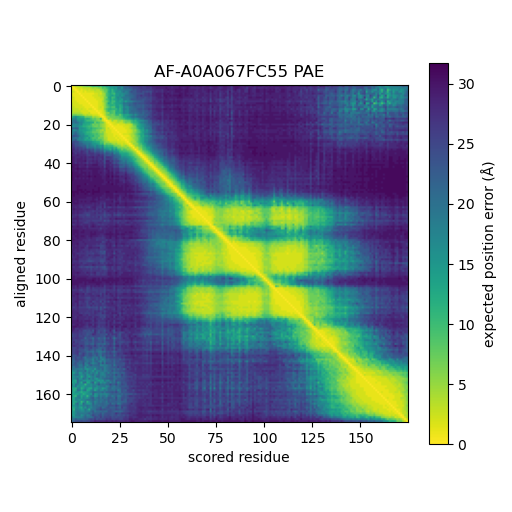0.459 -12.440 25.288 1.00 55.62 102 TRP A O 1
ATOM 877 N N . SER A 1 103 ? -28.884 -10.971 24.672 1.00 55.50 103 SER A N 1
ATOM 878 C CA . SER A 1 103 ? -28.715 -10.392 26.004 1.00 55.50 103 SER A CA 1
ATOM 879 C C . SER A 1 103 ? -28.331 -8.914 25.892 1.00 55.50 103 SER A C 1
ATOM 881 O O . SER A 1 103 ? -27.214 -8.603 25.486 1.00 55.50 103 SER A O 1
ATOM 883 N N . ASN A 1 104 ? -29.218 -8.015 26.331 1.00 65.50 104 ASN A N 1
ATOM 884 C CA . ASN A 1 104 ? -28.931 -6.580 26.504 1.00 65.50 104 ASN A CA 1
ATOM 885 C C . ASN A 1 104 ? -28.097 -6.304 27.775 1.00 65.50 104 ASN A C 1
ATOM 887 O O . ASN A 1 104 ? -28.238 -5.260 28.411 1.00 65.50 104 ASN A O 1
ATOM 891 N N . ASP A 1 105 ? -27.273 -7.265 28.202 1.00 82.19 105 ASP A N 1
ATOM 892 C CA . ASP A 1 105 ? -26.385 -7.086 29.344 1.00 82.19 105 ASP A CA 1
ATOM 893 C C . ASP A 1 105 ? -25.146 -6.295 28.912 1.00 82.19 105 ASP A C 1
ATOM 895 O O . ASP A 1 105 ? -24.202 -6.832 28.321 1.00 82.19 105 ASP A O 1
ATOM 899 N N . LYS A 1 106 ? -25.168 -4.999 29.227 1.00 80.81 106 LYS A N 1
ATOM 900 C CA . LYS A 1 106 ? -24.074 -4.058 28.974 1.00 80.81 106 LYS A CA 1
ATOM 901 C C . LYS A 1 106 ? -22.748 -4.556 29.545 1.00 80.81 106 LYS A C 1
ATOM 903 O O . LYS A 1 106 ? -21.721 -4.460 28.882 1.00 80.81 106 LYS A O 1
ATOM 908 N N . GLU A 1 107 ? -22.749 -5.162 30.732 1.00 83.94 107 GLU A N 1
ATOM 909 C CA . GLU A 1 107 ? -21.511 -5.648 31.345 1.00 83.94 107 GLU A CA 1
ATOM 910 C C . GLU A 1 107 ? -20.919 -6.828 30.558 1.00 83.94 107 GLU A C 1
ATOM 912 O O . GLU A 1 107 ? -19.695 -6.949 30.416 1.00 83.94 107 GLU A O 1
ATOM 917 N N . ALA A 1 108 ? -21.778 -7.690 30.009 1.00 84.50 108 ALA A N 1
ATOM 918 C CA . ALA A 1 108 ? -21.353 -8.784 29.147 1.00 84.50 108 ALA A CA 1
ATOM 919 C C . ALA A 1 108 ? -20.748 -8.270 27.834 1.00 84.50 108 ALA A C 1
ATOM 921 O O . ALA A 1 108 ? -19.728 -8.815 27.409 1.00 84.50 108 ALA A O 1
ATOM 922 N N . VAL A 1 109 ? -21.326 -7.227 27.226 1.00 85.75 109 VAL A N 1
ATOM 923 C CA . VAL A 1 109 ? -20.780 -6.572 26.021 1.00 85.75 109 VAL A CA 1
ATOM 924 C C . VAL A 1 109 ? -19.390 -6.005 26.316 1.00 85.75 109 VAL A C 1
ATOM 926 O O . VAL A 1 109 ? -18.435 -6.373 25.636 1.00 85.75 109 VAL A O 1
ATOM 929 N N . VAL A 1 110 ? -19.218 -5.237 27.401 1.00 87.12 110 VAL A N 1
ATOM 930 C CA . VAL A 1 110 ? -17.896 -4.701 27.787 1.00 87.12 110 VAL A CA 1
ATOM 931 C C . VAL A 1 110 ? -16.866 -5.817 27.956 1.00 87.12 110 VAL A C 1
ATOM 933 O O . VAL A 1 110 ? -15.749 -5.717 27.458 1.00 87.12 110 VAL A O 1
ATOM 936 N N . LYS A 1 111 ? -17.225 -6.917 28.631 1.00 88.12 111 LYS A N 1
ATOM 937 C CA . LYS A 1 111 ? -16.312 -8.057 28.827 1.00 88.12 111 LYS A CA 1
ATOM 938 C C . LYS A 1 111 ? -15.909 -8.743 27.521 1.00 88.12 111 LYS A C 1
ATOM 940 O O . LYS A 1 111 ? -14.846 -9.365 27.497 1.00 88.12 111 LYS A O 1
ATOM 945 N N . ARG A 1 112 ? -16.744 -8.708 26.479 1.00 89.19 112 ARG A N 1
ATOM 946 C CA . ARG A 1 112 ? -16.402 -9.255 25.156 1.00 89.19 112 ARG A CA 1
ATOM 947 C C . ARG A 1 112 ? -15.508 -8.297 24.383 1.00 89.19 112 ARG A C 1
ATOM 949 O O . ARG A 1 112 ? -14.433 -8.711 23.961 1.00 89.19 112 ARG A O 1
ATOM 956 N N . VAL A 1 113 ? -15.878 -7.016 24.339 1.00 89.69 113 VAL A N 1
ATOM 957 C CA . VAL A 1 113 ? -15.077 -5.945 23.728 1.00 89.69 113 VAL A CA 1
ATOM 958 C C . VAL A 1 113 ? -13.661 -5.921 24.321 1.00 89.69 113 VAL A C 1
ATOM 960 O O . VAL A 1 113 ? -12.685 -5.962 23.575 1.00 89.69 113 VAL A O 1
ATOM 963 N N . CYS A 1 114 ? -13.517 -5.957 25.653 1.00 88.25 114 CYS A N 1
ATOM 964 C CA . CYS A 1 114 ? -12.203 -6.011 26.307 1.00 88.25 114 CYS A CA 1
ATOM 965 C C . CYS A 1 114 ? -11.394 -7.253 25.903 1.00 88.25 114 CYS A C 1
ATOM 967 O O . CYS A 1 114 ? -10.218 -7.125 25.579 1.00 88.25 114 CYS A O 1
ATOM 969 N N . ARG A 1 115 ? -12.012 -8.443 25.865 1.00 87.81 115 ARG A N 1
ATOM 970 C CA . ARG A 1 115 ? -11.327 -9.680 25.444 1.00 87.81 115 ARG A CA 1
ATOM 971 C C . ARG A 1 115 ? -10.863 -9.626 23.993 1.00 87.81 115 ARG A C 1
ATOM 973 O O . ARG A 1 115 ? -9.771 -10.095 23.675 1.00 87.81 115 ARG A O 1
ATOM 980 N N . ARG A 1 116 ? -11.682 -9.064 23.106 1.00 88.56 116 ARG A N 1
ATOM 981 C CA . ARG A 1 116 ? -11.352 -8.923 21.686 1.00 88.56 116 ARG A CA 1
ATOM 982 C C . ARG A 1 116 ? -10.200 -7.935 21.482 1.00 88.56 116 ARG A C 1
ATOM 984 O O . ARG A 1 116 ? -9.259 -8.254 20.764 1.00 88.56 116 ARG A O 1
ATOM 991 N N . LEU A 1 117 ? -10.204 -6.810 22.203 1.00 87.62 117 LEU A N 1
ATOM 992 C CA . LEU A 1 117 ? -9.083 -5.861 22.223 1.00 87.62 117 LEU A CA 1
ATOM 993 C C . LEU A 1 117 ? -7.790 -6.484 22.769 1.00 87.62 117 LEU A C 1
ATOM 995 O O . LEU A 1 117 ? -6.720 -6.273 22.202 1.00 87.62 117 LEU A O 1
ATOM 999 N N . GLU A 1 118 ? -7.867 -7.279 23.839 1.00 83.94 118 GLU A N 1
ATOM 1000 C CA . GLU A 1 118 ? -6.714 -8.029 24.358 1.00 83.94 118 GLU A CA 1
ATOM 1001 C C . GLU A 1 118 ? -6.178 -9.034 23.330 1.00 83.94 118 GLU A C 1
ATOM 1003 O O . GLU A 1 118 ? -4.969 -9.139 23.151 1.00 83.94 118 GLU A O 1
ATOM 1008 N N . SER A 1 119 ? -7.060 -9.692 22.576 1.00 82.94 119 SER A N 1
ATOM 1009 C CA . SER A 1 119 ? -6.658 -10.626 21.514 1.00 82.94 119 SER A CA 1
ATOM 1010 C C . SER A 1 119 ? -5.911 -9.927 20.369 1.00 82.94 119 SER A C 1
ATOM 1012 O O . SER A 1 119 ? -5.025 -10.516 19.758 1.00 82.94 119 SER A O 1
ATOM 1014 N N . TRP A 1 120 ? -6.224 -8.659 20.081 1.00 79.38 120 TRP A N 1
ATOM 1015 C CA . TRP A 1 120 ? -5.497 -7.865 19.079 1.00 79.38 120 TRP A CA 1
ATOM 1016 C C . TRP A 1 120 ? -4.125 -7.400 19.563 1.00 79.38 120 TRP A C 1
ATOM 1018 O O . TRP A 1 120 ? -3.216 -7.220 18.756 1.00 79.38 120 TRP A O 1
ATOM 1028 N N . LYS A 1 121 ? -3.946 -7.254 20.878 1.00 72.94 121 LYS A N 1
ATOM 1029 C CA . LYS A 1 121 ? -2.639 -6.978 21.486 1.00 72.94 121 LYS A CA 1
ATOM 1030 C C . LYS A 1 121 ? -1.678 -8.166 21.356 1.00 72.94 121 LYS A C 1
ATOM 1032 O O . LYS A 1 121 ? -0.468 -7.964 21.356 1.00 72.94 121 LYS A O 1
ATOM 1037 N N . GLU A 1 122 ? -2.207 -9.384 21.269 1.00 64.25 122 GLU A N 1
ATOM 1038 C CA . GLU A 1 122 ? -1.430 -10.627 21.168 1.00 64.25 122 GLU A CA 1
ATOM 1039 C C . GLU A 1 122 ? -1.025 -10.994 19.733 1.00 64.25 122 GLU A C 1
ATOM 1041 O O . GLU A 1 122 ? -0.310 -11.979 19.540 1.00 64.25 122 GLU A O 1
ATOM 1046 N N . VAL A 1 123 ? -1.428 -10.216 18.721 1.00 64.50 123 VAL A N 1
ATOM 1047 C CA . VAL A 1 123 ? -0.933 -10.423 17.355 1.00 64.50 123 VAL A CA 1
ATOM 1048 C C . VAL A 1 123 ? 0.554 -10.080 17.335 1.00 64.50 123 VAL A C 1
ATOM 1050 O O . VAL A 1 123 ? 0.954 -8.943 17.583 1.00 64.50 123 VAL A O 1
ATOM 1053 N N . GLU A 1 124 ? 1.380 -11.091 17.072 1.00 62.16 124 GLU A N 1
ATOM 1054 C CA . GLU A 1 124 ? 2.829 -10.950 17.003 1.00 62.16 124 GLU A CA 1
ATOM 1055 C C . GLU A 1 124 ? 3.157 -9.891 15.934 1.00 62.16 124 GLU A C 1
ATOM 1057 O O . GLU A 1 124 ? 2.654 -9.953 14.808 1.00 62.16 124 GLU A O 1
ATOM 1062 N N . SER A 1 125 ? 3.933 -8.863 16.300 1.00 59.41 125 SER A N 1
ATOM 1063 C CA . SER A 1 125 ? 4.170 -7.674 15.458 1.00 59.41 125 SER A CA 1
ATOM 1064 C C . SER A 1 125 ? 4.747 -8.017 14.082 1.00 59.41 125 SER A C 1
ATOM 1066 O O . SER A 1 125 ? 4.549 -7.284 13.118 1.00 59.41 125 SER A O 1
ATOM 1068 N N . ASN A 1 126 ? 5.391 -9.179 13.983 1.00 68.00 126 ASN A N 1
ATOM 1069 C CA . ASN A 1 126 ? 5.912 -9.753 12.752 1.00 68.00 126 A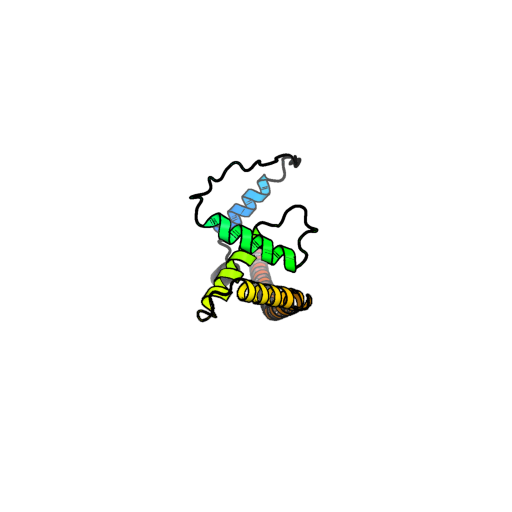SN A CA 1
ATOM 1070 C C . ASN A 1 126 ? 4.823 -10.187 11.752 1.00 68.00 126 ASN A C 1
ATOM 1072 O O . ASN A 1 126 ? 5.159 -10.516 10.625 1.00 68.00 126 ASN A O 1
ATOM 1076 N N . THR A 1 127 ? 3.538 -10.225 12.115 1.00 75.31 127 THR A N 1
ATOM 1077 C CA . THR A 1 127 ? 2.477 -10.723 11.224 1.00 75.31 127 THR A CA 1
ATOM 1078 C C . THR A 1 127 ? 2.284 -9.788 10.034 1.00 75.31 127 THR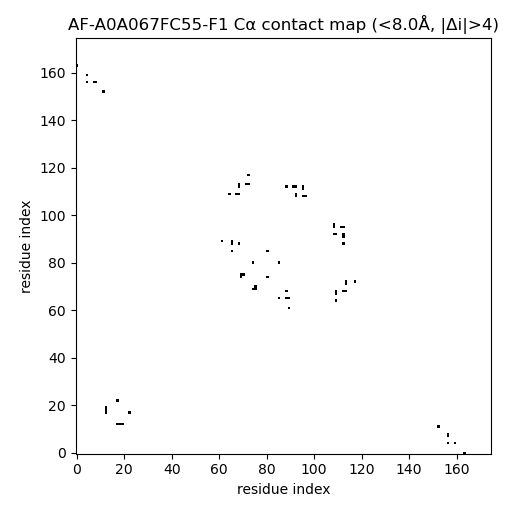 A C 1
ATOM 1080 O O . THR A 1 127 ? 2.197 -10.246 8.896 1.00 75.31 127 THR A O 1
ATOM 1083 N N . ILE A 1 128 ? 2.293 -8.475 10.282 1.00 75.00 128 ILE A N 1
ATOM 1084 C CA . ILE A 1 128 ? 2.238 -7.463 9.221 1.00 75.00 128 ILE A CA 1
ATOM 1085 C C . ILE A 1 128 ? 3.535 -7.502 8.406 1.00 75.00 128 ILE A C 1
ATOM 1087 O O . ILE A 1 128 ? 3.475 -7.523 7.180 1.00 75.00 128 ILE A O 1
ATOM 1091 N N . ASP A 1 129 ? 4.690 -7.610 9.069 1.00 76.44 129 ASP A N 1
ATOM 1092 C CA . ASP A 1 129 ? 5.993 -7.702 8.397 1.00 76.44 129 ASP A CA 1
ATOM 1093 C C . ASP A 1 129 ? 6.086 -8.938 7.486 1.00 76.44 129 ASP A C 1
ATOM 1095 O O . ASP A 1 129 ? 6.552 -8.836 6.354 1.00 76.44 129 ASP A O 1
ATOM 1099 N N . MET A 1 130 ? 5.572 -10.091 7.925 1.00 81.06 130 MET A N 1
ATOM 1100 C CA . MET A 1 130 ? 5.515 -11.325 7.136 1.00 81.06 130 MET A CA 1
ATOM 1101 C C . MET A 1 130 ? 4.577 -11.198 5.930 1.00 81.06 130 MET A C 1
ATOM 1103 O O . MET A 1 130 ? 4.897 -11.713 4.857 1.00 81.06 130 MET A O 1
ATOM 1107 N N . MET A 1 131 ? 3.433 -10.516 6.079 1.00 81.00 131 MET A N 1
ATOM 1108 C CA . MET A 1 131 ? 2.502 -10.263 4.970 1.00 81.00 131 MET A CA 1
ATOM 1109 C C . MET A 1 131 ? 3.112 -9.312 3.934 1.00 81.00 131 MET A C 1
ATOM 1111 O O . MET A 1 131 ? 3.108 -9.617 2.742 1.00 81.00 131 MET A O 1
ATOM 1115 N N . VAL A 1 132 ? 3.704 -8.206 4.388 1.00 79.88 132 VAL A N 1
ATOM 1116 C CA . VAL A 1 132 ? 4.377 -7.229 3.522 1.00 79.88 132 VAL A CA 1
ATOM 1117 C C . VAL A 1 132 ? 5.581 -7.861 2.823 1.00 79.88 132 VAL A C 1
ATOM 1119 O O . VAL A 1 132 ? 5.750 -7.694 1.616 1.00 79.88 132 VAL A O 1
ATOM 1122 N N . GLU A 1 133 ? 6.404 -8.637 3.533 1.00 80.38 133 GLU A N 1
ATOM 1123 C CA . GLU A 1 133 ? 7.560 -9.307 2.935 1.00 80.38 133 GLU A CA 1
ATOM 1124 C C . GLU A 1 133 ? 7.145 -10.329 1.868 1.00 80.38 133 GLU A C 1
ATOM 1126 O O . GLU A 1 133 ? 7.778 -10.407 0.811 1.00 80.38 133 GLU A O 1
ATOM 1131 N N . HIS A 1 134 ? 6.077 -11.095 2.104 1.00 78.56 134 HIS A N 1
ATOM 1132 C CA . HIS A 1 134 ? 5.558 -12.041 1.119 1.00 78.56 134 HIS A CA 1
ATOM 1133 C C . HIS A 1 134 ? 5.104 -11.334 -0.170 1.00 78.56 134 HIS A C 1
ATOM 1135 O O . HIS A 1 134 ? 5.442 -11.784 -1.270 1.00 78.56 134 HIS A O 1
ATOM 1141 N N . ASP A 1 135 ? 4.399 -10.209 -0.048 1.00 77.50 135 ASP A N 1
ATOM 1142 C CA . ASP A 1 135 ? 3.925 -9.437 -1.199 1.00 77.50 135 ASP A CA 1
ATOM 1143 C C . ASP A 1 135 ? 5.083 -8.782 -1.967 1.00 77.50 135 ASP A C 1
ATOM 1145 O O . ASP A 1 135 ? 5.167 -8.907 -3.192 1.00 77.50 135 ASP A O 1
ATOM 1149 N N . LEU A 1 136 ? 6.055 -8.198 -1.261 1.00 74.25 136 LEU A N 1
ATOM 1150 C CA . LEU A 1 136 ? 7.253 -7.617 -1.876 1.00 74.25 136 LEU A CA 1
ATOM 1151 C C . LEU A 1 136 ? 8.117 -8.669 -2.588 1.00 74.25 136 LEU A C 1
ATOM 1153 O O . LEU A 1 136 ? 8.603 -8.428 -3.696 1.00 74.25 136 LEU A O 1
ATOM 1157 N N . ARG A 1 137 ? 8.293 -9.858 -1.996 1.00 74.75 137 ARG A N 1
ATOM 1158 C CA . ARG A 1 137 ? 9.016 -10.973 -2.635 1.00 74.75 137 ARG A CA 1
ATOM 1159 C C . ARG A 1 137 ? 8.316 -11.448 -3.901 1.00 74.75 137 ARG A C 1
ATOM 1161 O O . ARG A 1 137 ? 8.986 -11.720 -4.895 1.00 74.75 137 ARG A O 1
ATOM 1168 N N . ARG A 1 138 ? 6.984 -11.524 -3.884 1.00 74.38 138 ARG A N 1
ATOM 1169 C CA . ARG A 1 138 ? 6.186 -11.911 -5.052 1.00 74.38 138 ARG A CA 1
ATOM 1170 C C . ARG A 1 138 ? 6.329 -10.913 -6.201 1.00 74.38 138 ARG A C 1
ATOM 1172 O O . ARG A 1 138 ? 6.366 -11.322 -7.361 1.00 74.38 138 ARG A O 1
ATOM 1179 N N . GLU A 1 139 ? 6.415 -9.621 -5.902 1.00 67.06 139 GLU A N 1
ATOM 1180 C CA . GLU A 1 139 ? 6.570 -8.591 -6.928 1.00 67.06 139 GLU A CA 1
ATOM 1181 C C . GLU A 1 139 ? 7.999 -8.464 -7.465 1.00 67.06 139 GLU A C 1
ATOM 1183 O O . GLU A 1 139 ? 8.176 -8.235 -8.666 1.00 67.06 139 GLU A O 1
ATOM 1188 N N . HIS A 1 140 ? 9.018 -8.628 -6.618 1.00 64.12 140 HIS A N 1
ATOM 1189 C CA . HIS A 1 140 ? 10.429 -8.436 -6.972 1.00 64.12 140 HIS A CA 1
ATOM 1190 C C . HIS A 1 140 ? 10.857 -9.214 -8.236 1.00 64.12 140 HIS A C 1
ATOM 1192 O O . HIS A 1 140 ? 11.578 -8.679 -9.084 1.00 64.12 140 HIS A O 1
ATOM 1198 N N . ASP A 1 141 ? 10.351 -10.434 -8.430 1.00 64.56 141 ASP A N 1
ATOM 1199 C CA . ASP A 1 141 ? 10.647 -11.246 -9.620 1.00 64.56 141 ASP A CA 1
ATOM 1200 C C . ASP A 1 141 ? 10.020 -10.684 -10.910 1.00 64.56 141 ASP A C 1
ATOM 1202 O O . ASP A 1 141 ? 10.578 -10.826 -12.003 1.00 64.56 141 ASP A O 1
ATOM 1206 N N . GLY A 1 142 ? 8.878 -10.001 -10.798 1.00 69.31 142 GLY A N 1
ATOM 1207 C CA . GLY A 1 142 ? 8.232 -9.301 -11.908 1.00 69.31 142 GLY A CA 1
ATOM 1208 C C . GLY A 1 142 ? 8.964 -8.016 -12.297 1.00 69.31 142 GLY A C 1
ATOM 1209 O O . GLY A 1 142 ? 9.135 -7.740 -13.485 1.00 69.31 142 GLY A O 1
ATOM 1210 N N . TRP A 1 143 ? 9.441 -7.253 -11.309 1.00 65.31 143 TRP A N 1
ATOM 1211 C CA . TRP A 1 143 ? 10.210 -6.022 -11.531 1.00 65.31 143 TRP A CA 1
ATOM 1212 C C . TRP A 1 143 ? 11.582 -6.294 -12.161 1.00 65.31 143 TRP A C 1
ATOM 1214 O O . TRP A 1 143 ? 11.943 -5.632 -13.133 1.00 65.31 143 TRP A O 1
ATOM 1224 N N . ARG A 1 144 ? 12.300 -7.324 -11.695 1.00 70.88 144 ARG A N 1
ATOM 1225 C CA . ARG A 1 144 ? 13.589 -7.749 -12.270 1.00 70.88 144 ARG A CA 1
ATOM 1226 C C . ARG A 1 144 ? 13.473 -8.133 -13.745 1.00 70.88 144 ARG A C 1
ATOM 1228 O O . ARG A 1 144 ? 14.225 -7.632 -14.575 1.00 70.88 144 ARG A O 1
ATOM 1235 N N . ARG A 1 145 ? 12.478 -8.957 -14.087 1.00 72.12 145 ARG A N 1
ATOM 1236 C CA . ARG A 1 145 ? 12.244 -9.396 -15.472 1.00 72.12 145 ARG A CA 1
ATOM 1237 C C . ARG A 1 145 ? 11.872 -8.232 -16.399 1.00 72.12 145 ARG A C 1
ATOM 1239 O O . ARG A 1 145 ? 12.250 -8.233 -17.567 1.00 72.12 145 ARG A O 1
ATOM 1246 N N . ARG A 1 146 ? 11.140 -7.231 -15.892 1.00 71.50 146 ARG A N 1
ATOM 1247 C CA . ARG A 1 146 ? 10.854 -5.996 -16.642 1.00 71.50 146 ARG A CA 1
ATOM 1248 C C . ARG A 1 146 ? 12.124 -5.190 -16.901 1.00 71.50 146 ARG A C 1
ATOM 1250 O O . ARG A 1 146 ? 12.297 -4.710 -18.014 1.00 71.50 146 ARG A O 1
ATOM 1257 N N . GLN A 1 147 ? 13.016 -5.079 -15.919 1.00 74.75 147 GLN A N 1
ATOM 1258 C CA . GLN A 1 147 ? 14.266 -4.336 -16.075 1.00 74.75 147 GLN A CA 1
ATOM 1259 C C . GLN A 1 147 ? 15.213 -4.988 -17.097 1.00 74.75 147 GLN A C 1
ATOM 1261 O O . GLN A 1 147 ? 15.783 -4.285 -17.927 1.00 74.75 147 GLN A O 1
ATOM 1266 N N . GLU A 1 148 ? 15.334 -6.318 -17.084 1.00 76.38 148 GLU A N 1
ATOM 1267 C CA . GLU A 1 148 ? 16.112 -7.073 -18.082 1.00 76.38 148 GLU A CA 1
ATOM 1268 C C . GLU A 1 148 ? 15.564 -6.849 -19.501 1.00 76.38 148 GLU A C 1
ATOM 1270 O O . GLU A 1 148 ? 16.310 -6.478 -20.403 1.00 76.38 148 GLU A O 1
ATOM 1275 N N . LEU A 1 149 ? 14.241 -6.947 -19.682 1.00 77.06 149 LEU A N 1
ATOM 1276 C CA . LEU A 1 149 ? 13.591 -6.687 -20.972 1.00 77.06 149 LEU A CA 1
ATOM 1277 C C . LEU A 1 149 ? 13.822 -5.248 -21.467 1.00 77.06 149 LEU A C 1
ATOM 1279 O O . LEU A 1 149 ? 14.001 -5.025 -22.667 1.00 77.06 149 LEU A O 1
ATOM 1283 N N . VAL A 1 150 ? 13.793 -4.269 -20.557 1.00 80.94 150 VAL A N 1
ATOM 1284 C CA . VAL A 1 150 ? 14.079 -2.861 -20.869 1.00 80.94 150 VAL A CA 1
ATOM 1285 C C . VAL A 1 150 ? 15.529 -2.696 -21.317 1.00 80.94 150 VAL A C 1
ATOM 1287 O O . VAL A 1 150 ? 15.760 -2.050 -22.335 1.00 80.94 150 VAL A O 1
ATOM 1290 N N . GLY A 1 151 ? 16.484 -3.312 -20.615 1.00 85.75 151 GLY A N 1
ATOM 1291 C CA . GLY A 1 151 ? 17.904 -3.275 -20.975 1.00 85.75 151 GLY A CA 1
ATOM 1292 C C . GLY A 1 151 ? 18.184 -3.894 -22.345 1.00 85.75 151 GLY A C 1
ATOM 1293 O O . GLY A 1 151 ? 18.810 -3.257 -23.191 1.00 85.75 151 GLY A O 1
ATOM 1294 N N . ASP A 1 152 ? 17.645 -5.085 -22.605 1.00 84.50 152 ASP A N 1
ATOM 1295 C CA . ASP A 1 152 ? 17.802 -5.770 -23.893 1.00 84.50 152 ASP A CA 1
ATOM 1296 C C . ASP A 1 152 ? 17.192 -4.953 -25.043 1.00 84.50 152 ASP A C 1
ATOM 1298 O O . ASP A 1 152 ? 17.784 -4.804 -26.113 1.00 84.50 152 ASP A O 1
ATOM 1302 N N . THR A 1 153 ? 16.017 -4.361 -24.809 1.00 84.94 153 THR A N 1
ATOM 1303 C CA . THR A 1 153 ? 15.352 -3.513 -25.806 1.00 84.94 153 THR A CA 1
ATOM 1304 C C . THR A 1 153 ? 16.126 -2.215 -26.052 1.00 84.94 153 THR A C 1
ATOM 1306 O O . THR A 1 153 ? 16.218 -1.776 -27.199 1.00 84.94 153 THR A O 1
ATOM 1309 N N . ALA A 1 154 ? 16.694 -1.603 -25.008 1.00 85.75 154 ALA A N 1
ATOM 1310 C CA . ALA A 1 154 ? 17.520 -0.404 -25.127 1.00 85.75 154 ALA A CA 1
ATOM 1311 C C . ALA A 1 154 ? 18.780 -0.681 -25.959 1.00 85.75 154 ALA A C 1
ATOM 1313 O O . ALA A 1 154 ? 19.032 0.035 -26.925 1.00 85.75 154 ALA A O 1
ATOM 1314 N N . LEU A 1 155 ? 19.487 -1.781 -25.679 1.00 90.75 155 LEU A N 1
ATOM 1315 C CA . LEU A 1 155 ? 20.643 -2.234 -26.461 1.00 90.75 155 LEU A CA 1
ATOM 1316 C C . LEU A 1 155 ? 20.301 -2.445 -27.944 1.00 90.75 155 LEU A C 1
ATOM 1318 O O . LEU A 1 155 ? 21.048 -2.017 -28.825 1.00 90.75 155 LEU A O 1
ATOM 1322 N N . GLU A 1 156 ? 19.157 -3.066 -28.250 1.00 92.38 156 GLU A N 1
ATOM 1323 C CA . GLU A 1 156 ? 18.706 -3.226 -29.638 1.00 92.38 156 GLU A CA 1
ATOM 1324 C C . GLU A 1 156 ? 18.451 -1.886 -30.345 1.00 92.38 156 GLU A C 1
ATOM 1326 O O . GLU A 1 156 ? 18.671 -1.771 -31.557 1.00 92.38 156 GLU A O 1
ATOM 1331 N N . ILE A 1 157 ? 17.932 -0.893 -29.619 1.00 89.75 157 ILE A N 1
ATOM 1332 C CA . ILE A 1 157 ? 17.670 0.447 -30.152 1.00 89.75 157 ILE A CA 1
ATOM 1333 C C . ILE A 1 157 ? 18.990 1.182 -30.384 1.00 89.75 157 ILE A C 1
ATOM 1335 O O . ILE A 1 157 ? 19.197 1.694 -31.483 1.00 89.75 157 ILE A O 1
ATOM 1339 N N . GLU A 1 158 ? 19.891 1.187 -29.401 1.00 92.31 158 GLU A N 1
ATOM 1340 C CA . GLU A 1 158 ? 21.218 1.805 -29.493 1.00 92.31 158 GLU A CA 1
ATOM 1341 C C . GLU A 1 158 ? 22.008 1.252 -30.676 1.00 92.31 158 GLU A C 1
ATOM 1343 O O . GLU A 1 158 ? 22.516 2.014 -31.499 1.00 92.31 158 GLU A O 1
ATOM 1348 N N . PHE A 1 159 ? 22.037 -0.075 -30.822 1.00 90.56 159 PHE A N 1
ATOM 1349 C CA . PHE A 1 159 ? 22.707 -0.722 -31.944 1.00 90.56 159 PHE A CA 1
ATOM 1350 C C . PHE A 1 159 ? 22.080 -0.329 -33.290 1.00 90.56 159 PHE A C 1
ATOM 1352 O O . PHE A 1 159 ? 22.788 -0.080 -34.266 1.00 90.56 159 PHE A O 1
ATOM 1359 N N . GLY A 1 160 ? 20.748 -0.227 -33.348 1.00 93.31 160 GLY A N 1
ATOM 1360 C CA . GLY A 1 160 ? 20.031 0.220 -34.542 1.00 93.31 160 GLY A CA 1
ATOM 1361 C C . GLY A 1 160 ? 20.323 1.675 -34.920 1.00 93.31 160 GLY A C 1
ATOM 1362 O O . GLY A 1 160 ? 20.469 1.974 -36.103 1.00 93.31 160 GLY A O 1
ATOM 1363 N N . ILE A 1 161 ? 20.427 2.571 -33.935 1.00 90.81 161 ILE A N 1
ATOM 1364 C CA . ILE A 1 161 ? 20.797 3.977 -34.146 1.00 90.81 161 ILE A CA 1
ATOM 1365 C C . ILE A 1 161 ? 22.246 4.066 -34.622 1.00 90.81 161 ILE A C 1
ATOM 1367 O O . ILE A 1 161 ? 22.516 4.695 -35.640 1.00 90.81 161 ILE A O 1
ATOM 1371 N N . PHE A 1 162 ? 23.169 3.397 -33.930 1.00 93.25 162 PHE A N 1
ATOM 1372 C CA . PHE A 1 162 ? 24.588 3.417 -34.272 1.00 93.25 162 PHE A CA 1
ATOM 1373 C C . PHE A 1 162 ? 24.852 2.887 -35.686 1.00 93.25 162 PHE A C 1
ATOM 1375 O O . PHE A 1 162 ? 25.627 3.483 -36.429 1.00 93.25 162 PHE A O 1
ATOM 1382 N N . GLY A 1 163 ? 24.166 1.813 -36.090 1.00 93.00 163 GLY A N 1
ATOM 1383 C CA . GLY A 1 163 ? 24.253 1.287 -37.453 1.00 93.00 163 GLY A CA 1
ATOM 1384 C C . GLY A 1 163 ? 23.824 2.306 -38.511 1.00 93.00 163 GLY A C 1
ATOM 1385 O O . GLY A 1 163 ? 24.528 2.479 -39.499 1.00 93.00 163 GLY A O 1
ATOM 1386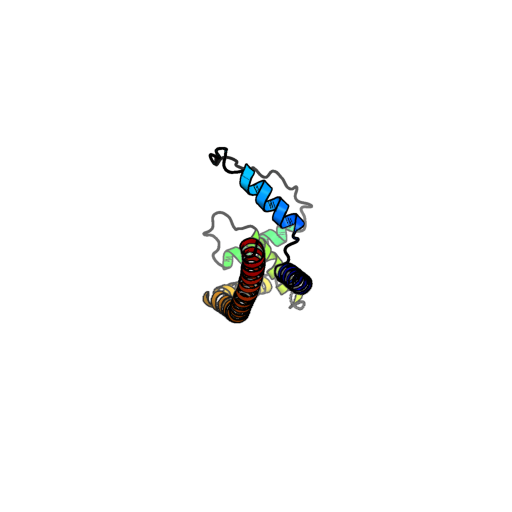 N N . LEU A 1 164 ? 22.723 3.028 -38.277 1.00 91.38 164 LEU A N 1
ATOM 1387 C CA . LEU A 1 164 ? 22.256 4.080 -39.186 1.00 91.38 164 LEU A CA 1
ATOM 1388 C C . LEU A 1 164 ? 23.235 5.255 -39.266 1.00 91.38 164 LEU A C 1
ATOM 1390 O O . LEU A 1 164 ? 23.527 5.722 -40.358 1.00 91.38 164 LEU A O 1
ATOM 1394 N N . LEU A 1 165 ? 23.772 5.697 -38.127 1.00 89.31 165 LEU A N 1
ATOM 1395 C CA . LEU A 1 165 ? 24.766 6.773 -38.092 1.00 89.31 165 LEU A CA 1
ATOM 1396 C C . LEU A 1 165 ? 26.055 6.379 -38.828 1.00 89.31 165 LEU A C 1
ATOM 1398 O O . LEU A 1 165 ? 26.644 7.198 -39.524 1.00 89.31 165 LEU A O 1
ATOM 1402 N N . MET A 1 166 ? 26.488 5.122 -38.700 1.00 90.31 166 MET A N 1
ATOM 1403 C CA . MET A 1 166 ? 27.646 4.591 -39.425 1.00 90.31 166 MET A CA 1
ATOM 1404 C C . MET A 1 166 ? 27.391 4.467 -40.931 1.00 90.31 166 MET A C 1
ATOM 1406 O O . MET A 1 166 ? 28.301 4.736 -41.713 1.00 90.31 166 MET A O 1
ATOM 1410 N N . GLU A 1 167 ? 26.182 4.070 -41.340 1.00 90.12 167 GLU A N 1
ATOM 1411 C CA . GLU A 1 167 ? 25.771 4.068 -42.749 1.00 90.12 167 GLU A CA 1
ATOM 1412 C C . GLU A 1 167 ? 25.808 5.493 -43.321 1.00 90.12 167 GLU A C 1
ATOM 1414 O O . GLU A 1 167 ? 26.500 5.719 -44.312 1.00 90.12 167 GLU A O 1
ATOM 1419 N N . GLU A 1 168 ? 25.174 6.463 -42.654 1.00 84.75 168 GLU A N 1
ATOM 1420 C CA . GLU A 1 168 ? 25.177 7.879 -43.060 1.00 84.75 168 GLU A CA 1
ATOM 1421 C C . GLU A 1 168 ? 26.606 8.445 -43.151 1.00 84.75 168 GLU A C 1
ATOM 1423 O O . GLU A 1 168 ? 26.975 9.043 -44.162 1.00 84.75 168 GLU A O 1
ATOM 1428 N N . LEU A 1 169 ? 27.452 8.176 -42.150 1.00 82.44 169 LEU A N 1
ATOM 1429 C CA . LEU A 1 169 ? 28.858 8.588 -42.156 1.00 82.44 169 LEU A CA 1
ATOM 1430 C C . LEU A 1 169 ? 29.640 7.959 -43.320 1.00 82.44 169 LEU A C 1
ATOM 1432 O O . LEU A 1 169 ? 30.509 8.601 -43.908 1.00 82.44 169 LEU A O 1
ATOM 1436 N N . SER A 1 170 ? 29.355 6.699 -43.658 1.00 84.56 170 SER A N 1
ATOM 1437 C CA . SER A 1 170 ? 30.013 6.011 -44.772 1.00 84.56 170 SER A CA 1
ATOM 1438 C C . SER A 1 170 ? 29.595 6.565 -46.135 1.00 84.56 170 SER A C 1
ATOM 1440 O O . SER A 1 170 ? 30.430 6.649 -47.031 1.00 84.56 170 SER A O 1
ATOM 1442 N N . GLU A 1 171 ? 28.336 6.981 -46.284 1.00 84.75 171 GLU A N 1
ATOM 1443 C CA . GLU A 1 171 ? 27.837 7.635 -47.495 1.00 84.75 171 GLU A CA 1
ATOM 1444 C C . GLU A 1 171 ? 28.453 9.031 -47.667 1.00 84.75 171 GLU A C 1
ATOM 1446 O O . GLU A 1 171 ? 28.804 9.409 -48.784 1.00 84.75 171 GLU A O 1
ATOM 1451 N N . GLU A 1 172 ? 28.662 9.765 -46.570 1.00 75.94 172 GLU A N 1
ATOM 1452 C CA . GLU A 1 172 ? 29.317 11.079 -46.576 1.00 75.94 172 GLU A CA 1
ATOM 1453 C C . GLU A 1 172 ? 30.825 10.994 -46.890 1.00 75.94 172 GLU A C 1
ATOM 1455 O O . GLU A 1 172 ? 31.362 11.871 -47.562 1.00 75.94 172 GLU A O 1
ATOM 1460 N N . LEU A 1 173 ? 31.508 9.918 -46.476 1.00 71.19 173 LEU A N 1
ATOM 1461 C CA . LEU A 1 173 ? 32.942 9.699 -46.740 1.00 71.19 173 LEU A CA 1
ATOM 1462 C C . LEU A 1 173 ? 33.278 9.234 -48.171 1.00 71.19 173 LEU A C 1
ATOM 1464 O O . LEU A 1 173 ? 34.452 9.227 -48.542 1.00 71.19 173 LEU A O 1
ATOM 1468 N N . VAL A 1 174 ? 32.290 8.783 -48.950 1.00 61.81 174 VAL A N 1
ATOM 1469 C CA . VAL A 1 174 ? 32.470 8.295 -50.336 1.00 61.81 174 VAL A CA 1
ATOM 1470 C C . VAL A 1 174 ? 32.298 9.427 -51.374 1.00 61.81 174 VAL A C 1
ATOM 1472 O O . VAL A 1 174 ? 32.405 9.189 -52.581 1.00 61.81 174 VAL A O 1
ATOM 1475 N N . VAL A 1 175 ? 32.097 10.667 -50.910 1.00 48.88 175 VAL A N 1
ATOM 1476 C CA . VAL A 1 175 ? 32.092 11.920 -51.695 1.00 48.88 175 VAL A CA 1
ATOM 1477 C C . VAL A 1 175 ? 33.461 12.596 -51.639 1.00 48.88 175 VAL A C 1
ATOM 1479 O O . VAL A 1 175 ? 33.911 13.072 -52.708 1.00 48.88 175 VAL A O 1
#

Nearest PDB structures (foldseek):
  6lqt-assembly1_AF  TM=2.093E-01  e=9.776E-01  Saccharomyces cerevisiae S288C

Organism: Citrus sinensis (NCBI:txid2711)

Sequence (175 aa):
AKKQLLHKLRRFEKLAELDPIELEKRILEQEQDYNENDTYDLEQEEEFENYEPASPDGEKEVDEFVKEVLSKINFYHVRRIPEDMKRLVVDLIAEEEQEQSWSNDKEAVVKRVCRRLESWKEVESNTIDMMVEHDLRREHDGWRRRQELVGDTALEIEFGIFGLLMEELSEELVV

Mean predicted aligned error: 20.12 Å

Secondary structure (DSSP, 8-state):
-HHHHHHHHHHHHHHHT--HHHHHHHHHHHTTSSS--------------------TTTHHHHHHHHHHHHHHTTGGG-SS--HHHHHHHHHHHHHHHHHTTT---HHHHHHHHHHHHHHHHTS-THHHHHHHHHHHHHHHHHHHHHHHHHHHHHHHHHHHHHHHHHHHHHHHHT-

Foldseek 3Di:
DVVVLVVLVVVLCVLVVHDPVVVVVVVVVVVPPPDDDDDDDDDDDDDDDDDDDPDDDPPVVLVVLLVVLCVVLVVVVDPDDDPVSSVVLSVQLVVLCVVCVPDPPSVVSSVVSNVVVVVVVPPDPCPVVVVVVVVCVVCVVVVVVSVVVSVVSVVVSVVVVVVVVVVVVVVVVVD

InterPro domains:
  IPR025486 LONGIFOLIA 1/2-like, C-terminal domain [PF14309] (65-168)

pLDDT: mean 70.85, std 15.84, range [34.25, 93.31]